Protein AF-A0A812QVH5-F1 (afdb_monomer_lite)

Foldseek 3Di:
DDPQLADAPGPQQADEWEFDDQDPNKTKTKDKDWDDFDQDVDPPGGDTDIQMKMWIQDVVLCWIFIDSDPVSPDTDKIWNFDADDVPDCRDPQTWIDNPPDTDTHPSRHYHYDDD

Organism: NCBI:txid1628268

Sequence (115 aa):
MLTGREGHNAAAVNGLWYYWRVKGGRLAFQRQIVLPSAEEDGDDGPSPQLLRLFLYYVPPTDAFVISDSCDATVGSIMADCGPIGEGMDLEQNWRVWDGGGWKEDRNVEAEIRVP

Radius of gyration: 15.01 Å; chains: 1; bounding box: 32×33×48 Å

pLDDT: mean 72.26, std 11.28, range [41.31, 90.44]

Secondary structure (DSSP, 8-state):
--TTSSSTT-TTTSEEEEEEEEETTEEEEEEEEEEPPP---SSSPPPPEEEEEEEEEEGGGTEEEEESSTTSTTEEEEESSPPBBTTB---S--EEE-SS-EEE-TT--EEEE--

Structure (mmCIF, N/CA/C/O backbone):
data_AF-A0A812QVH5-F1
#
_entry.id   AF-A0A812QVH5-F1
#
loop_
_atom_site.group_PDB
_atom_site.id
_atom_site.type_symbol
_atom_site.label_atom_id
_atom_site.label_alt_id
_atom_site.label_comp_id
_atom_site.label_asym_id
_atom_site.label_entity_id
_atom_site.label_seq_id
_atom_site.pdbx_PDB_ins_code
_atom_site.Cartn_x
_atom_site.Cartn_y
_atom_site.Cartn_z
_atom_site.occupancy
_atom_site.B_iso_or_equiv
_atom_site.auth_seq_id
_atom_site.auth_comp_id
_atom_site.auth_asym_id
_atom_site.auth_atom_id
_atom_site.pdbx_PDB_model_num
ATOM 1 N N . MET A 1 1 ? -1.716 -3.497 -19.325 1.00 41.31 1 MET A N 1
ATOM 2 C CA . MET A 1 1 ? -1.603 -4.162 -18.011 1.00 41.31 1 MET A CA 1
ATOM 3 C C . MET A 1 1 ? -0.278 -3.705 -17.427 1.00 41.31 1 MET A C 1
ATOM 5 O O . MET A 1 1 ? 0.730 -3.882 -18.096 1.00 41.31 1 MET A O 1
ATOM 9 N N . LEU A 1 2 ? -0.276 -2.982 -16.305 1.00 45.53 2 LEU A N 1
ATOM 10 C CA . LEU A 1 2 ? 0.968 -2.490 -15.703 1.00 45.53 2 LEU A CA 1
ATOM 11 C C . LEU A 1 2 ? 1.678 -3.670 -15.038 1.00 45.53 2 LEU A C 1
ATOM 13 O O . LEU A 1 2 ? 1.233 -4.170 -14.008 1.00 45.53 2 LEU A O 1
ATOM 17 N N . THR A 1 3 ? 2.739 -4.148 -15.677 1.00 47.41 3 THR A N 1
ATOM 18 C CA . THR A 1 3 ? 3.625 -5.192 -15.157 1.00 47.41 3 THR A CA 1
ATOM 19 C C . THR A 1 3 ? 4.204 -4.778 -13.799 1.00 47.41 3 THR A C 1
ATOM 21 O O . THR A 1 3 ? 4.529 -3.610 -13.598 1.00 47.41 3 THR A O 1
ATOM 24 N N . GLY A 1 4 ? 4.321 -5.720 -12.855 1.00 52.12 4 GLY A N 1
ATOM 25 C CA . GLY A 1 4 ? 4.920 -5.474 -11.529 1.00 52.12 4 GLY A CA 1
ATOM 26 C C . GLY A 1 4 ? 3.961 -4.987 -10.432 1.00 52.12 4 GLY A C 1
ATOM 27 O O . GLY A 1 4 ? 4.413 -4.589 -9.360 1.00 52.12 4 GLY A O 1
ATOM 28 N N . ARG A 1 5 ? 2.644 -5.010 -10.683 1.00 53.69 5 ARG A N 1
ATOM 29 C CA . ARG A 1 5 ? 1.601 -4.763 -9.667 1.00 53.69 5 ARG A CA 1
ATOM 30 C C . ARG A 1 5 ? 1.057 -6.033 -9.019 1.00 53.69 5 ARG A C 1
ATOM 32 O O . ARG A 1 5 ? 0.399 -5.950 -7.993 1.00 53.69 5 ARG A O 1
ATOM 39 N N . GLU A 1 6 ? 1.285 -7.180 -9.637 1.00 49.88 6 GLU A N 1
ATOM 40 C CA . GLU A 1 6 ? 0.782 -8.467 -9.168 1.00 49.88 6 GLU A CA 1
ATOM 41 C C . GLU A 1 6 ? 1.903 -9.197 -8.428 1.00 49.88 6 GLU A C 1
ATOM 43 O O . GLU A 1 6 ? 3.034 -9.252 -8.913 1.00 49.88 6 GLU A O 1
ATOM 48 N N . GLY A 1 7 ? 1.582 -9.753 -7.259 1.00 50.06 7 GLY A N 1
ATOM 49 C CA . GLY A 1 7 ? 2.487 -10.609 -6.501 1.00 50.06 7 GLY A CA 1
ATOM 50 C C . GLY A 1 7 ? 3.160 -9.965 -5.287 1.00 50.06 7 GLY A C 1
ATOM 51 O O . GLY A 1 7 ? 3.013 -8.783 -4.976 1.00 50.06 7 GLY A O 1
ATOM 52 N N . HIS A 1 8 ? 3.875 -10.827 -4.572 1.00 52.62 8 HIS A N 1
ATOM 53 C CA . HIS A 1 8 ? 4.619 -10.534 -3.351 1.00 52.62 8 HIS A CA 1
ATOM 54 C C . HIS A 1 8 ? 5.772 -9.565 -3.634 1.00 52.62 8 HIS A C 1
ATOM 56 O O . HIS A 1 8 ? 6.332 -9.570 -4.731 1.00 52.62 8 HIS A O 1
ATOM 62 N N . ASN A 1 9 ? 6.134 -8.743 -2.649 1.00 56.00 9 ASN A N 1
ATOM 63 C CA . ASN A 1 9 ? 7.276 -7.831 -2.688 1.00 56.00 9 ASN A CA 1
ATOM 64 C C . ASN A 1 9 ? 7.180 -6.821 -3.845 1.00 56.00 9 ASN A C 1
ATOM 66 O O . ASN A 1 9 ? 8.174 -6.295 -4.347 1.00 56.00 9 ASN A O 1
ATOM 70 N N . ALA A 1 10 ? 5.954 -6.569 -4.314 1.00 67.50 10 ALA A N 1
ATOM 71 C CA . ALA A 1 10 ? 5.726 -5.666 -5.417 1.00 67.50 10 ALA A CA 1
ATOM 72 C C . ALA A 1 10 ? 6.103 -4.242 -5.003 1.00 67.50 10 ALA A C 1
ATOM 74 O O . ALA A 1 10 ? 5.741 -3.753 -3.926 1.00 67.50 10 ALA A O 1
ATOM 75 N N . ALA A 1 11 ? 6.709 -3.517 -5.941 1.00 69.94 11 ALA A N 1
ATOM 76 C CA . ALA A 1 11 ? 6.964 -2.083 -5.840 1.00 69.94 11 ALA A CA 1
ATOM 77 C C . ALA A 1 11 ? 5.678 -1.243 -5.715 1.00 69.94 11 ALA A C 1
ATOM 79 O O . ALA A 1 11 ? 5.748 -0.019 -5.706 1.00 69.94 11 ALA A O 1
ATOM 80 N N . ALA A 1 12 ? 4.501 -1.871 -5.644 1.00 71.88 12 ALA A N 1
ATOM 81 C CA . ALA A 1 12 ? 3.226 -1.257 -5.305 1.00 71.88 12 ALA A CA 1
ATOM 82 C C . ALA A 1 12 ? 2.917 -1.272 -3.792 1.00 71.88 12 ALA A C 1
ATOM 84 O O . ALA A 1 12 ? 2.169 -0.411 -3.330 1.00 71.88 12 ALA A O 1
ATOM 85 N N . VAL A 1 13 ? 3.490 -2.211 -3.027 1.00 75.75 13 VAL A N 1
ATOM 86 C CA . VAL A 1 13 ? 3.224 -2.406 -1.588 1.00 75.75 13 VAL A CA 1
ATOM 87 C C . VAL A 1 13 ? 4.323 -1.781 -0.724 1.00 75.75 13 VAL A C 1
ATOM 89 O O . VAL A 1 13 ? 4.019 -1.040 0.211 1.00 75.75 13 VAL A O 1
ATOM 92 N N . ASN A 1 14 ? 5.594 -1.959 -1.101 1.00 81.38 14 ASN A N 1
ATOM 93 C CA . ASN A 1 14 ? 6.757 -1.554 -0.293 1.00 81.38 14 ASN A CA 1
ATOM 94 C C . ASN A 1 14 ? 7.079 -0.070 -0.325 1.00 81.38 14 ASN A C 1
ATOM 96 O O . ASN A 1 14 ? 7.009 0.540 -1.389 1.00 81.38 14 ASN A O 1
ATOM 100 N N . GLY A 1 15 ? 7.480 0.498 0.807 1.00 83.25 15 GLY A N 1
ATOM 101 C CA . GLY A 1 15 ? 7.873 1.896 0.932 1.00 83.25 15 GLY A CA 1
ATOM 102 C C . GLY A 1 15 ? 6.891 2.736 1.744 1.00 83.25 15 GLY A C 1
ATOM 103 O O . GLY A 1 15 ? 6.049 2.228 2.485 1.00 83.25 15 GLY A O 1
ATOM 104 N N . LEU A 1 16 ? 7.030 4.054 1.606 1.00 84.69 16 LEU A N 1
ATOM 105 C CA . LEU A 1 16 ? 6.387 5.016 2.489 1.00 84.69 16 LEU A CA 1
ATOM 106 C C . LEU A 1 16 ? 4.983 5.398 2.011 1.00 84.69 16 LEU A C 1
ATOM 108 O O . LEU A 1 16 ? 4.790 5.878 0.889 1.00 84.69 16 LEU A O 1
ATOM 112 N N . TRP A 1 17 ? 4.012 5.226 2.899 1.00 87.88 17 TRP A N 1
ATOM 113 C CA . TRP A 1 17 ? 2.628 5.627 2.716 1.00 87.88 17 TRP A CA 1
ATOM 114 C C . TRP A 1 17 ? 2.320 6.851 3.570 1.00 87.88 17 TRP A C 1
ATOM 116 O O . TRP A 1 17 ? 2.655 6.919 4.750 1.00 87.88 17 TRP A O 1
ATOM 126 N N . TYR A 1 18 ? 1.633 7.818 2.978 1.00 86.19 18 TYR A N 1
ATOM 127 C CA . TYR A 1 18 ? 1.248 9.050 3.649 1.00 86.19 18 TYR A CA 1
ATOM 128 C C . TYR A 1 18 ? -0.245 9.052 3.907 1.00 86.19 18 TYR A C 1
ATOM 130 O O . TYR A 1 18 ? -1.031 8.714 3.014 1.00 86.19 18 TYR A O 1
ATOM 138 N N . TYR A 1 19 ? -0.650 9.483 5.099 1.00 85.12 19 TYR A N 1
ATOM 139 C CA . TYR A 1 19 ? -2.056 9.764 5.358 1.00 85.12 19 TYR A CA 1
ATOM 140 C C . TYR A 1 19 ? -2.609 10.723 4.296 1.00 85.12 19 TYR A C 1
ATOM 142 O O . TYR A 1 19 ? -2.003 11.751 3.984 1.00 85.12 19 TYR A O 1
ATOM 150 N N . TRP A 1 20 ? -3.762 10.373 3.726 1.00 83.94 20 TRP A N 1
ATOM 151 C CA . TRP A 1 20 ? -4.417 11.202 2.724 1.00 83.94 20 TRP A CA 1
ATOM 152 C C . TRP A 1 20 ? -5.709 11.816 3.252 1.00 83.94 20 TRP A C 1
ATOM 154 O O . TRP A 1 20 ? -5.808 13.036 3.370 1.00 83.94 20 TRP A O 1
ATOM 164 N N . ARG A 1 21 ? -6.720 10.987 3.531 1.00 81.94 21 ARG A N 1
ATOM 165 C CA . ARG A 1 21 ? -8.023 11.425 4.055 1.00 81.94 21 ARG A CA 1
ATOM 166 C C . ARG A 1 21 ? -8.842 10.249 4.573 1.00 81.94 21 ARG A C 1
ATOM 168 O O . ARG A 1 21 ? -8.605 9.106 4.195 1.00 81.94 21 ARG A O 1
ATOM 175 N N . VAL A 1 22 ? -9.901 10.5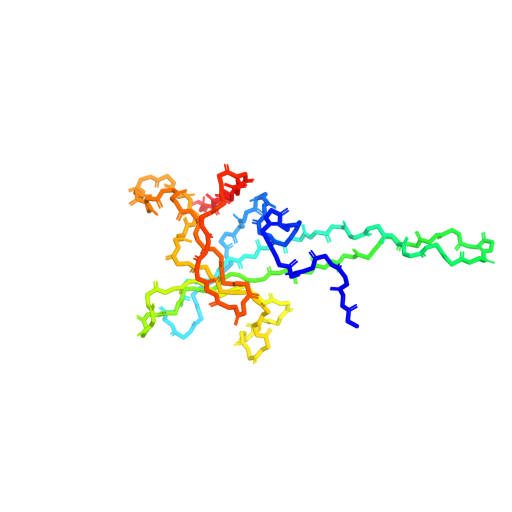53 5.318 1.00 79.19 22 VAL A N 1
ATOM 176 C CA . VAL A 1 22 ? -11.010 9.617 5.541 1.00 79.19 22 VAL A CA 1
ATOM 177 C C . VAL A 1 22 ? -12.001 9.736 4.379 1.00 79.19 22 VAL A C 1
ATOM 179 O O . VAL A 1 22 ? -12.510 10.823 4.106 1.00 79.19 22 VAL A O 1
ATOM 182 N N . LYS A 1 23 ? -12.295 8.634 3.679 1.00 71.88 23 LYS A N 1
ATOM 183 C CA . LYS A 1 23 ? -13.295 8.588 2.595 1.00 71.88 23 LYS A CA 1
ATOM 184 C C . LYS A 1 23 ? -14.323 7.502 2.894 1.00 71.88 23 LYS A C 1
ATOM 186 O O . LYS A 1 23 ? -13.973 6.333 2.987 1.00 71.88 23 LYS A O 1
ATOM 191 N N . GLY A 1 24 ? -15.592 7.882 3.059 1.00 70.81 24 GLY A N 1
ATOM 192 C CA . GLY A 1 24 ? -16.665 6.927 3.374 1.00 70.81 24 GLY A CA 1
ATOM 193 C C . GLY A 1 24 ? -16.438 6.165 4.686 1.00 70.81 24 GLY A C 1
ATOM 194 O O . GLY A 1 24 ? -16.709 4.972 4.749 1.00 70.81 24 GLY A O 1
ATOM 195 N N . GLY A 1 25 ? -15.862 6.829 5.697 1.00 75.25 25 GLY A N 1
ATOM 196 C CA . GLY A 1 25 ? -15.508 6.211 6.982 1.00 75.25 25 GLY A CA 1
ATOM 197 C C . GLY A 1 25 ? -14.264 5.317 6.947 1.00 75.25 25 GLY A C 1
ATOM 198 O O . GLY A 1 25 ? -13.938 4.703 7.955 1.00 75.25 25 GLY A O 1
ATOM 199 N N . ARG A 1 26 ? -13.561 5.237 5.812 1.00 73.25 26 ARG A N 1
ATOM 200 C CA . ARG A 1 26 ? -12.354 4.419 5.647 1.00 73.25 26 ARG A CA 1
ATOM 201 C C . ARG A 1 26 ? -11.114 5.298 5.643 1.00 73.25 26 ARG A C 1
ATOM 203 O O . ARG A 1 26 ? -11.104 6.335 4.973 1.00 73.25 26 ARG A O 1
ATOM 210 N N . LEU A 1 27 ? -10.078 4.872 6.361 1.00 73.25 27 LEU A N 1
ATOM 211 C CA . LEU A 1 27 ? -8.750 5.470 6.256 1.00 73.25 27 LEU A CA 1
ATOM 212 C C . LEU A 1 27 ? -8.196 5.200 4.859 1.00 73.25 27 LEU A C 1
ATOM 214 O O . LEU A 1 27 ? -8.233 4.063 4.380 1.00 73.25 27 LEU A O 1
ATOM 218 N N . ALA A 1 28 ? -7.713 6.259 4.217 1.00 82.38 28 ALA A N 1
ATOM 219 C CA . ALA A 1 28 ? -7.025 6.179 2.945 1.00 82.38 28 ALA A CA 1
ATOM 220 C C . ALA A 1 28 ? -5.623 6.771 3.080 1.00 82.38 28 ALA A C 1
ATOM 222 O O . ALA A 1 28 ? -5.454 7.908 3.538 1.00 82.38 28 ALA A O 1
ATOM 223 N N . PHE A 1 29 ? -4.638 6.009 2.622 1.00 86.69 29 PHE A N 1
ATOM 224 C CA . PHE A 1 29 ? -3.255 6.447 2.483 1.00 86.69 29 PHE A CA 1
ATOM 225 C C . PHE A 1 29 ? -2.913 6.568 1.006 1.00 86.69 29 PHE A C 1
ATOM 227 O O . PHE A 1 29 ? -3.552 5.940 0.160 1.00 86.69 29 PHE A O 1
ATOM 234 N N . GLN A 1 30 ? -1.911 7.377 0.689 1.00 90.44 30 GLN A N 1
ATOM 235 C CA . GLN A 1 30 ? -1.408 7.530 -0.667 1.00 90.44 30 GLN A CA 1
ATOM 236 C C . GLN A 1 30 ? 0.110 7.400 -0.712 1.00 90.44 30 GLN A C 1
ATOM 238 O O . GLN A 1 30 ? 0.812 7.763 0.231 1.00 90.44 30 GLN A O 1
ATOM 243 N N . ARG A 1 31 ? 0.611 6.950 -1.855 1.00 89.31 31 ARG A N 1
ATOM 244 C CA . ARG A 1 31 ? 2.033 6.968 -2.209 1.00 89.31 31 ARG A CA 1
ATOM 245 C C . ARG A 1 31 ? 2.184 7.328 -3.678 1.00 89.31 31 ARG A C 1
ATOM 247 O O . ARG A 1 31 ? 1.276 7.102 -4.483 1.00 89.31 31 ARG A O 1
ATOM 254 N N . GLN A 1 32 ? 3.345 7.855 -4.030 1.00 89.56 32 GLN A N 1
ATOM 255 C CA . GLN A 1 32 ? 3.749 8.033 -5.418 1.00 89.56 32 GLN A CA 1
ATOM 256 C C . GLN A 1 32 ? 4.955 7.144 -5.681 1.00 89.56 32 GLN A C 1
ATOM 258 O O . GLN A 1 32 ? 5.894 7.137 -4.890 1.00 89.56 32 GLN A O 1
ATOM 263 N N . ILE A 1 33 ? 4.915 6.395 -6.777 1.00 86.69 33 ILE A N 1
ATOM 264 C CA . ILE A 1 33 ? 6.045 5.603 -7.251 1.00 86.69 33 ILE A CA 1
ATOM 265 C C . ILE A 1 33 ? 6.445 6.082 -8.639 1.00 86.69 33 ILE A C 1
ATOM 267 O O . ILE A 1 33 ? 5.593 6.448 -9.451 1.00 86.69 33 ILE A O 1
ATOM 271 N N . VAL A 1 34 ? 7.748 6.092 -8.893 1.00 85.12 34 VAL A N 1
ATOM 272 C CA . VAL A 1 34 ? 8.303 6.356 -10.218 1.00 85.12 34 VAL A CA 1
ATOM 273 C C . VAL A 1 34 ? 8.510 5.010 -10.890 1.00 85.12 34 VAL A C 1
ATOM 275 O O . VAL A 1 34 ? 9.262 4.179 -10.384 1.00 85.12 34 VAL A O 1
ATOM 278 N N . LEU A 1 35 ? 7.819 4.780 -12.000 1.00 81.31 35 LEU A N 1
ATOM 279 C CA . LEU A 1 35 ? 8.020 3.585 -12.803 1.00 81.31 35 LEU A CA 1
ATOM 280 C C . LEU A 1 35 ? 9.176 3.821 -13.781 1.00 81.31 35 LEU A C 1
ATOM 282 O O . LEU A 1 35 ? 9.252 4.908 -14.368 1.00 81.31 35 LEU A O 1
ATOM 286 N N . PRO A 1 36 ? 10.061 2.824 -13.973 1.00 72.62 36 PRO A N 1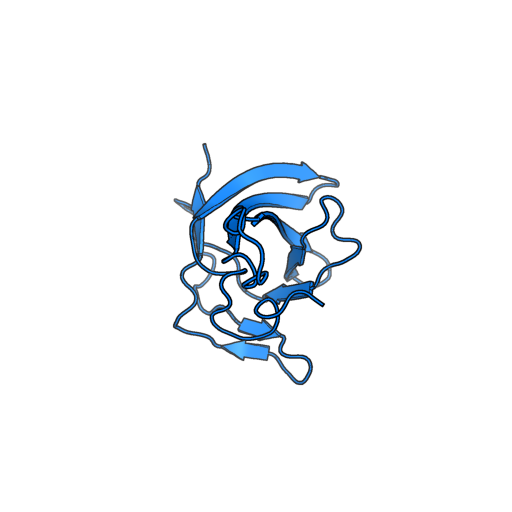
ATOM 287 C CA . PRO A 1 36 ? 11.024 2.875 -15.058 1.00 72.62 36 PRO A CA 1
ATOM 288 C C . PRO A 1 36 ? 10.239 2.987 -16.360 1.00 72.62 36 PRO A C 1
ATOM 290 O O . PRO A 1 36 ? 9.258 2.272 -16.580 1.00 72.62 36 PRO A O 1
ATOM 293 N N . SER A 1 37 ? 10.627 3.952 -17.179 1.00 73.88 37 SER A N 1
ATOM 294 C CA . SER A 1 37 ? 9.962 4.162 -18.448 1.00 73.88 37 SER A CA 1
ATOM 295 C C . SER A 1 37 ? 10.285 2.976 -19.358 1.00 73.88 37 SER A C 1
ATOM 297 O O . SER A 1 37 ? 11.423 2.504 -19.364 1.00 73.88 37 SER A O 1
ATOM 299 N N . ALA A 1 38 ? 9.277 2.430 -20.042 1.00 67.31 38 ALA A N 1
ATOM 300 C CA . ALA A 1 38 ? 9.529 1.381 -21.023 1.00 67.31 38 ALA A CA 1
ATOM 301 C C . ALA A 1 38 ? 10.457 1.978 -22.083 1.00 67.31 38 ALA A C 1
ATOM 303 O O . ALA A 1 38 ? 10.211 3.098 -22.522 1.00 67.31 38 ALA A O 1
ATOM 304 N N . GLU A 1 39 ? 11.545 1.287 -22.420 1.00 68.50 39 GLU A N 1
ATOM 305 C CA . GLU A 1 39 ? 12.497 1.763 -23.422 1.00 68.50 39 GLU A CA 1
ATOM 306 C C . GLU A 1 39 ? 11.749 1.977 -24.746 1.00 68.50 39 GLU A C 1
ATOM 308 O O . GLU A 1 39 ? 11.395 1.024 -25.437 1.00 68.50 39 GLU A O 1
ATOM 313 N N . GLU A 1 40 ? 11.430 3.232 -25.057 1.00 61.88 40 GLU A N 1
ATOM 314 C CA . GLU A 1 40 ? 10.929 3.633 -26.364 1.00 61.88 40 GLU A CA 1
ATOM 315 C C . GLU A 1 40 ? 12.142 4.032 -27.204 1.00 61.88 40 GLU A C 1
ATOM 317 O O . GLU A 1 40 ? 12.962 4.841 -26.778 1.00 61.88 40 GLU A O 1
ATOM 322 N N . ASP A 1 41 ? 12.266 3.425 -28.385 1.00 64.25 41 ASP A N 1
ATOM 323 C CA . ASP A 1 41 ? 13.400 3.523 -29.322 1.00 64.25 41 ASP A CA 1
ATOM 324 C C . ASP A 1 41 ? 13.447 4.895 -30.052 1.00 64.25 41 ASP A C 1
ATOM 326 O O . ASP A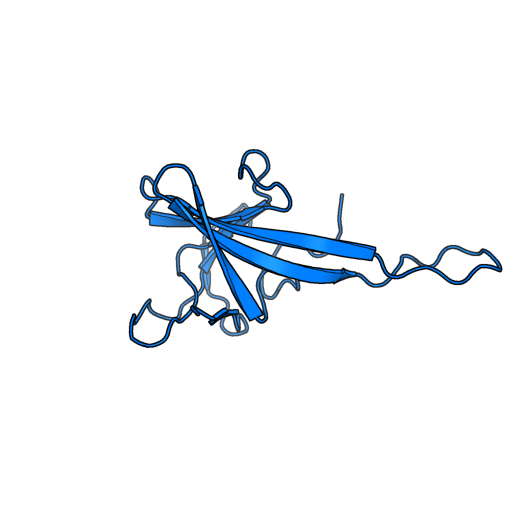 1 41 ? 13.649 4.989 -31.264 1.00 64.25 41 ASP A O 1
ATOM 330 N N . GLY A 1 42 ? 13.165 5.979 -29.321 1.00 73.31 42 GLY A N 1
ATOM 331 C CA . GLY A 1 42 ? 13.108 7.360 -29.799 1.00 73.31 42 GLY A CA 1
ATOM 332 C C . GLY A 1 42 ? 14.189 8.241 -29.166 1.00 73.31 42 GLY A C 1
ATOM 333 O O . GLY A 1 42 ? 14.557 8.066 -28.011 1.00 73.31 42 GLY A O 1
ATOM 334 N N . ASP A 1 43 ? 14.680 9.215 -29.934 1.00 72.44 43 ASP A N 1
ATOM 335 C CA . ASP A 1 43 ? 15.764 10.150 -29.563 1.00 72.44 43 ASP A CA 1
ATOM 336 C C . ASP A 1 43 ? 15.403 11.080 -28.376 1.00 72.44 43 ASP A C 1
ATOM 338 O O . ASP A 1 43 ? 16.270 11.696 -27.758 1.00 72.44 43 ASP A O 1
ATOM 342 N N . ASP A 1 44 ? 14.121 11.132 -27.999 1.00 73.81 44 ASP A N 1
ATOM 343 C CA . ASP A 1 44 ? 13.627 11.753 -26.770 1.00 73.81 44 ASP A CA 1
ATOM 344 C C . ASP A 1 44 ? 13.556 10.691 -25.661 1.00 73.81 44 ASP A C 1
ATOM 346 O O . ASP A 1 44 ? 12.558 9.984 -25.517 1.00 73.81 44 ASP A O 1
ATOM 350 N N . GLY A 1 45 ? 14.639 10.553 -24.888 1.00 66.31 45 GLY A N 1
ATOM 351 C CA . GLY A 1 45 ? 14.759 9.553 -23.822 1.00 66.31 45 GLY A CA 1
ATOM 352 C C . GLY A 1 45 ? 13.532 9.480 -22.893 1.00 66.31 45 GLY A C 1
ATOM 353 O O . GLY A 1 45 ? 12.849 10.481 -22.649 1.00 66.31 45 GLY A O 1
ATOM 354 N N . PRO A 1 46 ? 13.224 8.298 -22.342 1.00 68.56 46 PRO A N 1
ATOM 355 C CA . PRO A 1 46 ? 11.871 8.012 -21.914 1.00 68.56 46 PRO A CA 1
ATOM 356 C C . PRO A 1 46 ? 11.580 8.693 -20.567 1.00 68.56 46 PRO A C 1
ATOM 358 O O . PRO A 1 46 ? 12.303 8.546 -19.576 1.00 68.56 46 PRO A O 1
ATOM 361 N N . SER A 1 47 ? 10.517 9.501 -20.530 1.00 75.50 47 SER A N 1
ATOM 362 C CA . SER A 1 47 ? 10.168 10.274 -19.333 1.00 75.50 47 SER A CA 1
ATOM 363 C C . SER A 1 47 ? 9.659 9.354 -18.209 1.00 75.50 47 SER A C 1
ATOM 365 O O . SER A 1 47 ? 8.891 8.423 -18.477 1.00 75.50 47 SER A O 1
ATOM 367 N N . PRO A 1 48 ? 10.080 9.561 -16.946 1.00 79.06 48 PRO A N 1
ATOM 368 C CA . PRO A 1 48 ? 9.642 8.729 -15.829 1.00 79.06 48 PRO A CA 1
ATOM 369 C C . PRO A 1 48 ? 8.130 8.856 -15.610 1.00 79.06 48 PRO A C 1
ATOM 371 O O . PRO A 1 48 ? 7.604 9.960 -15.461 1.00 79.06 48 PRO A O 1
ATOM 374 N N . GLN A 1 49 ? 7.426 7.724 -15.536 1.00 80.62 49 GLN A N 1
ATOM 375 C CA . GLN A 1 49 ? 5.991 7.720 -15.255 1.00 80.62 49 GLN A CA 1
ATOM 376 C C . GLN A 1 49 ? 5.748 7.766 -13.744 1.00 80.62 49 GLN A C 1
ATOM 378 O O . GLN A 1 49 ? 6.179 6.885 -13.001 1.00 80.62 49 GLN A O 1
ATOM 383 N N . LEU A 1 50 ? 5.023 8.786 -13.283 1.00 84.88 50 LEU A N 1
ATOM 384 C CA . LEU A 1 50 ? 4.574 8.883 -11.895 1.00 84.88 50 LEU A CA 1
ATOM 385 C C . LEU A 1 50 ? 3.246 8.149 -11.724 1.00 84.88 50 LEU A C 1
ATOM 387 O O . LEU A 1 50 ? 2.210 8.596 -12.217 1.00 84.88 50 LEU A O 1
ATOM 391 N N . LEU A 1 51 ? 3.261 7.062 -10.959 1.00 84.81 51 LEU A N 1
ATOM 392 C CA . LEU A 1 51 ? 2.060 6.336 -10.576 1.00 84.81 51 LEU A CA 1
ATOM 393 C C . LEU A 1 51 ? 1.670 6.683 -9.139 1.00 84.81 51 LEU A C 1
ATOM 395 O O . LEU A 1 51 ? 2.467 6.561 -8.209 1.00 84.81 51 LEU A O 1
ATOM 399 N N . ARG A 1 52 ? 0.416 7.094 -8.944 1.00 87.88 52 ARG A N 1
ATOM 400 C CA . ARG A 1 52 ? -0.166 7.277 -7.613 1.00 87.88 52 ARG A CA 1
ATOM 401 C C . ARG A 1 52 ? -0.923 6.019 -7.213 1.00 87.88 52 ARG A C 1
ATOM 403 O O . ARG A 1 52 ? -1.739 5.526 -7.983 1.00 87.88 52 ARG A O 1
ATOM 410 N N . LEU A 1 53 ? -0.657 5.536 -6.007 1.00 87.75 53 LEU A N 1
ATOM 411 C CA . LEU A 1 53 ? -1.368 4.414 -5.411 1.00 87.75 53 LEU A CA 1
ATOM 412 C C . LEU A 1 53 ? -2.055 4.863 -4.130 1.00 87.75 53 LEU A C 1
ATOM 414 O O . LEU A 1 53 ? -1.592 5.773 -3.436 1.00 87.75 53 LEU A O 1
ATOM 418 N N . PHE A 1 54 ? -3.150 4.188 -3.826 1.00 86.19 54 PHE A N 1
ATOM 419 C CA . PHE A 1 54 ? -4.003 4.425 -2.682 1.00 86.19 54 PHE A CA 1
ATOM 420 C C . PHE A 1 54 ? -4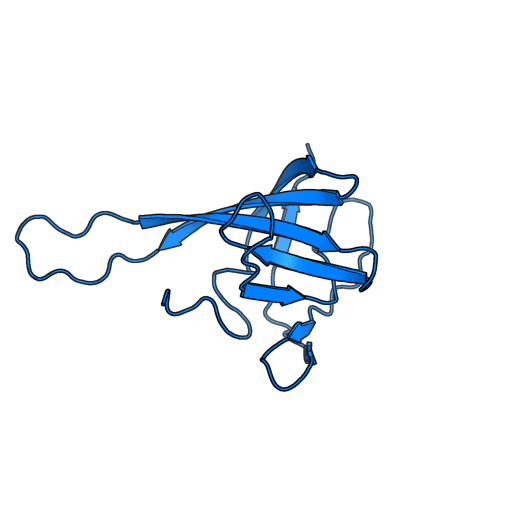.204 3.119 -1.923 1.00 86.19 54 PHE A C 1
ATOM 422 O O . PHE A 1 54 ? -4.439 2.086 -2.544 1.00 86.19 54 PHE A O 1
ATOM 429 N N . LEU A 1 55 ? -4.133 3.180 -0.597 1.00 85.38 55 LEU A N 1
ATOM 430 C CA . LEU A 1 55 ? -4.355 2.056 0.310 1.00 85.38 55 LEU A CA 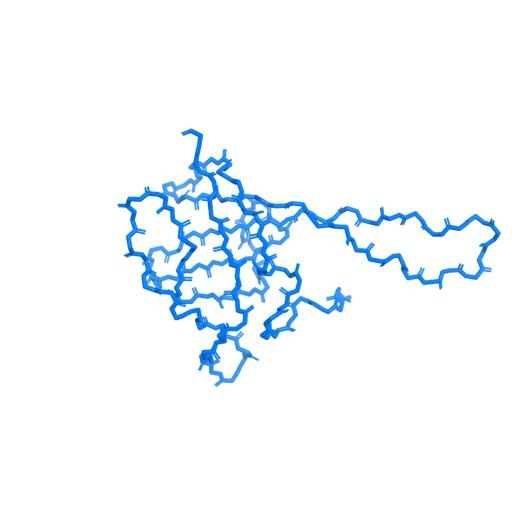1
ATOM 431 C C . LEU A 1 55 ? -5.606 2.343 1.139 1.00 85.38 55 LEU A C 1
ATOM 433 O O . LEU A 1 55 ? -5.658 3.365 1.824 1.00 85.38 55 LEU A O 1
ATOM 437 N N . TYR A 1 56 ? -6.597 1.456 1.081 1.00 84.31 56 TYR A N 1
ATOM 438 C CA . TYR A 1 56 ? -7.883 1.597 1.768 1.00 84.31 56 TYR A CA 1
ATOM 439 C C . TYR A 1 56 ? -8.125 0.442 2.721 1.00 84.31 56 TYR A C 1
ATOM 441 O O . TYR A 1 56 ? -8.088 -0.704 2.289 1.00 84.31 56 TYR A O 1
ATOM 449 N N . TYR A 1 57 ? -8.487 0.732 3.967 1.00 81.00 57 TYR A N 1
ATOM 450 C CA . TYR A 1 57 ? -9.041 -0.293 4.852 1.00 81.00 57 TYR A CA 1
ATOM 451 C C . TYR A 1 57 ? -10.501 -0.600 4.479 1.00 81.00 57 TYR A C 1
ATOM 453 O O . TYR A 1 57 ? -11.306 0.315 4.267 1.00 81.00 57 TYR A O 1
ATOM 461 N N . VAL A 1 58 ? -10.850 -1.882 4.390 1.00 80.44 58 VAL A N 1
ATOM 462 C CA . VAL A 1 58 ? -12.167 -2.409 4.020 1.00 80.44 58 VAL A CA 1
ATOM 463 C C . VAL A 1 58 ? -12.728 -3.197 5.209 1.00 80.44 58 VAL A C 1
ATOM 465 O O . VAL A 1 58 ? -12.475 -4.394 5.328 1.00 80.44 58 VAL A O 1
ATOM 468 N N . PRO A 1 59 ? -13.536 -2.550 6.074 1.00 79.44 59 PRO A N 1
ATOM 469 C CA . PRO A 1 59 ? -14.019 -3.168 7.309 1.00 79.44 59 PRO A CA 1
ATOM 470 C C . PRO A 1 59 ? -14.780 -4.493 7.129 1.00 79.44 59 PRO A C 1
ATOM 472 O O . PRO A 1 59 ? -14.559 -5.395 7.927 1.00 79.44 59 PRO A O 1
ATOM 475 N N . PRO A 1 60 ? -15.647 -4.677 6.104 1.00 81.50 60 PRO A N 1
ATOM 476 C CA . PRO A 1 60 ? -16.394 -5.930 5.950 1.00 81.50 60 PRO A CA 1
ATOM 477 C C . PRO A 1 60 ? -15.534 -7.184 5.765 1.00 81.50 60 PRO A C 1
ATOM 479 O O . PRO A 1 60 ? -16.012 -8.282 6.028 1.00 81.50 60 PRO A O 1
ATOM 482 N N . THR A 1 61 ? -14.307 -7.026 5.271 1.00 77.38 61 THR A N 1
ATOM 483 C CA . THR A 1 61 ? -13.370 -8.128 5.014 1.00 77.38 61 THR A CA 1
ATOM 484 C C . THR A 1 61 ? -12.157 -8.082 5.932 1.00 77.38 61 THR A C 1
ATOM 486 O O . THR A 1 61 ? -11.273 -8.908 5.761 1.00 77.38 61 THR A O 1
ATOM 489 N N . ASP A 1 62 ? -12.103 -7.100 6.838 1.00 77.69 62 ASP A N 1
ATOM 490 C CA . ASP A 1 62 ? -10.950 -6.805 7.690 1.00 77.69 62 ASP A CA 1
ATOM 491 C C . ASP A 1 62 ? -9.618 -6.807 6.918 1.00 77.69 62 ASP A C 1
ATOM 493 O O . ASP A 1 62 ? -8.645 -7.437 7.303 1.00 77.69 62 ASP A O 1
ATOM 497 N N . ALA A 1 63 ? -9.6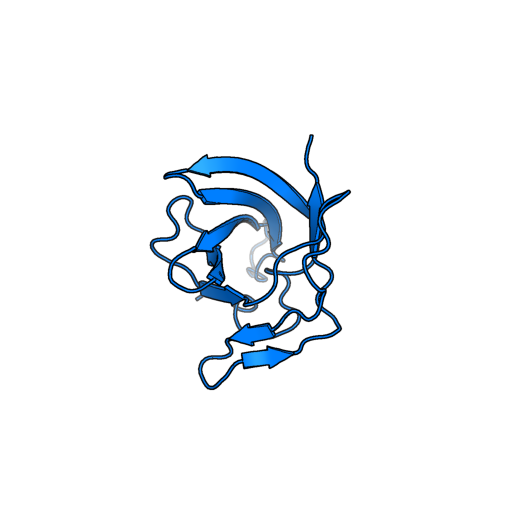07 -6.151 5.754 1.00 81.00 63 ALA A N 1
ATOM 498 C CA . ALA A 1 63 ? -8.471 -6.186 4.837 1.00 81.00 63 ALA A CA 1
ATOM 499 C C . ALA A 1 63 ? -8.173 -4.801 4.267 1.00 81.00 63 ALA A C 1
ATOM 501 O O . ALA A 1 63 ? -9.035 -3.922 4.215 1.00 81.00 63 ALA A O 1
ATOM 502 N N . PHE A 1 64 ? -6.960 -4.619 3.772 1.00 81.38 64 PHE A N 1
ATOM 503 C CA . PHE A 1 64 ? -6.536 -3.462 3.009 1.00 81.38 64 PHE A CA 1
ATOM 504 C C . PHE A 1 64 ? -6.578 -3.736 1.502 1.00 81.38 64 PHE A C 1
ATOM 506 O O . PHE A 1 64 ? -6.284 -4.833 1.032 1.00 81.38 64 PHE A O 1
ATOM 513 N N . VAL A 1 65 ? -6.916 -2.709 0.725 1.00 84.38 65 VAL A N 1
ATOM 514 C CA . VAL A 1 65 ? -6.933 -2.740 -0.741 1.00 84.38 65 VAL A CA 1
ATOM 515 C C . VAL A 1 65 ? -6.002 -1.671 -1.283 1.00 84.38 65 VAL A C 1
ATOM 517 O O . VAL A 1 65 ? -6.153 -0.496 -0.945 1.00 84.38 65 VAL A O 1
ATOM 520 N N . ILE A 1 66 ? -5.091 -2.070 -2.170 1.00 84.50 66 ILE A N 1
ATOM 521 C CA . ILE A 1 66 ? -4.262 -1.151 -2.949 1.00 84.50 66 ILE A CA 1
ATOM 522 C C . ILE A 1 66 ? -4.885 -0.959 -4.332 1.00 84.50 66 ILE A C 1
ATOM 524 O O . ILE A 1 66 ? -5.212 -1.918 -5.039 1.00 84.50 66 ILE A O 1
ATOM 528 N N . SER A 1 67 ? -5.040 0.300 -4.724 1.00 85.00 67 SER A N 1
ATOM 529 C CA . SER A 1 67 ? -5.616 0.708 -6.002 1.00 85.00 67 SER A CA 1
ATOM 530 C C . SER A 1 67 ? -4.842 1.885 -6.583 1.00 85.00 67 SER A C 1
ATOM 532 O O . SER A 1 67 ? -4.323 2.722 -5.849 1.00 85.00 67 SER A O 1
ATOM 534 N N . ASP A 1 68 ? -4.780 1.981 -7.904 1.00 84.06 68 ASP A N 1
ATOM 535 C CA . ASP A 1 68 ? -4.366 3.199 -8.605 1.00 84.06 68 ASP A CA 1
ATOM 536 C C . ASP A 1 68 ? -5.531 4.183 -8.814 1.00 84.06 68 ASP A C 1
ATOM 538 O O . ASP A 1 68 ? -5.318 5.320 -9.237 1.00 84.06 68 ASP A O 1
ATOM 542 N N . SER A 1 69 ? -6.754 3.783 -8.455 1.00 82.12 69 SER A N 1
ATOM 543 C CA . SER A 1 69 ? -7.923 4.649 -8.422 1.00 82.12 69 SER A CA 1
ATOM 544 C C . SER A 1 69 ? -8.223 5.153 -7.015 1.00 82.12 69 SER A C 1
ATOM 546 O O . SER A 1 69 ? -8.204 4.434 -6.016 1.00 82.12 69 SER A O 1
ATOM 548 N N . CYS A 1 70 ? -8.610 6.422 -6.950 1.00 80.25 70 CYS A N 1
ATOM 549 C CA . CYS A 1 70 ? -8.892 7.127 -5.708 1.00 80.25 70 CYS A CA 1
ATOM 550 C C . CYS A 1 70 ? -10.244 6.757 -5.050 1.00 80.25 70 CYS A C 1
ATOM 552 O O . CYS A 1 70 ? -10.647 7.339 -4.026 1.00 80.25 70 CYS A O 1
ATOM 554 N N . ASP A 1 71 ? -10.997 5.849 -5.661 1.00 76.00 71 ASP A N 1
ATOM 555 C CA . ASP A 1 71 ? -12.287 5.340 -5.200 1.00 76.00 71 ASP A CA 1
ATOM 556 C C . ASP A 1 71 ? -12.287 3.844 -4.878 1.00 76.00 71 ASP A C 1
ATOM 558 O O . ASP A 1 71 ? -13.323 3.341 -4.449 1.00 76.00 71 ASP A O 1
ATOM 562 N N . ALA A 1 72 ? -11.141 3.169 -5.025 1.00 65.50 72 ALA A N 1
ATOM 563 C CA . ALA A 1 72 ? -10.995 1.730 -4.823 1.00 65.50 72 ALA A CA 1
ATOM 564 C C . ALA A 1 72 ? -11.935 0.863 -5.687 1.00 65.50 72 ALA A C 1
ATOM 566 O O . ALA A 1 72 ? -12.129 -0.311 -5.378 1.00 65.50 72 ALA A O 1
ATOM 567 N N . THR A 1 73 ? -12.526 1.410 -6.758 1.00 67.38 73 THR A N 1
ATOM 568 C CA . THR A 1 73 ? -13.415 0.645 -7.656 1.00 67.38 73 THR A CA 1
ATOM 569 C C . THR A 1 73 ? -12.641 -0.356 -8.508 1.00 67.38 73 THR A C 1
ATOM 571 O O . THR A 1 73 ? -13.171 -1.405 -8.863 1.00 67.38 73 THR A O 1
ATOM 574 N N . VAL A 1 74 ? -11.369 -0.055 -8.775 1.00 65.00 74 VAL A N 1
ATOM 575 C CA . VAL A 1 74 ? -10.417 -0.902 -9.496 1.00 65.00 74 VAL A CA 1
ATOM 576 C C . VAL A 1 74 ? -9.248 -1.206 -8.552 1.00 65.00 74 VAL A C 1
ATOM 578 O O . VAL A 1 74 ? -8.156 -0.650 -8.656 1.00 65.00 74 VAL A O 1
ATOM 581 N N . GLY A 1 75 ? -9.505 -2.006 -7.517 1.00 58.66 75 GLY A N 1
ATOM 582 C CA . GLY A 1 75 ? -8.458 -2.530 -6.635 1.00 58.66 75 GLY A CA 1
ATOM 583 C C . GLY A 1 75 ? -7.677 -3.638 -7.337 1.00 58.66 75 GLY A C 1
ATOM 584 O O . GLY A 1 75 ? -8.284 -4.502 -7.962 1.00 58.66 75 GLY A O 1
ATOM 585 N N . SER A 1 76 ? -6.346 -3.606 -7.262 1.00 69.06 76 SER A N 1
ATOM 586 C CA . SER A 1 76 ? -5.488 -4.620 -7.903 1.00 69.06 76 SER A CA 1
ATOM 587 C C . SER A 1 76 ? -4.882 -5.604 -6.901 1.00 69.06 76 SER A C 1
ATOM 589 O O . SER A 1 76 ? -4.512 -6.704 -7.290 1.00 69.06 76 SER A O 1
ATOM 591 N N . ILE A 1 77 ? -4.773 -5.225 -5.621 1.00 74.75 77 ILE A N 1
ATOM 592 C CA . ILE A 1 77 ? -4.085 -6.026 -4.598 1.00 74.75 77 ILE A CA 1
ATOM 593 C C . ILE A 1 77 ? -4.873 -5.965 -3.287 1.00 74.75 77 ILE A C 1
ATOM 595 O O . ILE A 1 77 ? -5.246 -4.876 -2.845 1.00 74.75 77 ILE A O 1
ATOM 599 N N . MET A 1 78 ? -5.100 -7.124 -2.663 1.00 75.56 78 MET A N 1
ATOM 600 C CA . MET A 1 78 ? -5.637 -7.240 -1.304 1.00 75.56 78 MET A CA 1
ATOM 601 C C . MET A 1 78 ? -4.534 -7.673 -0.336 1.00 75.56 78 MET A C 1
ATOM 603 O O . MET A 1 78 ? -3.729 -8.548 -0.668 1.00 75.56 78 MET A O 1
ATOM 607 N N . ALA A 1 79 ? -4.526 -7.075 0.852 1.00 73.88 79 ALA A N 1
ATOM 608 C CA . ALA A 1 79 ? -3.617 -7.389 1.946 1.00 73.88 79 ALA A CA 1
ATOM 609 C C . ALA A 1 79 ? -4.399 -7.552 3.256 1.00 73.88 79 ALA A C 1
ATOM 611 O O . ALA A 1 79 ? -5.265 -6.740 3.552 1.00 73.88 79 ALA A O 1
ATOM 612 N N . ASP A 1 80 ? -4.116 -8.598 4.024 1.00 69.25 80 ASP A N 1
ATOM 613 C CA . ASP A 1 80 ? -4.838 -8.914 5.272 1.00 69.25 80 ASP A CA 1
ATOM 614 C C . ASP A 1 80 ? -4.293 -8.109 6.474 1.00 69.25 80 ASP A C 1
ATOM 616 O O . ASP A 1 80 ? -5.053 -7.694 7.338 1.00 69.25 80 ASP A O 1
ATOM 620 N N . CYS A 1 81 ? -3.003 -7.752 6.468 1.00 67.81 81 CYS A N 1
ATOM 621 C CA . CYS A 1 81 ? -2.382 -6.936 7.520 1.00 67.81 81 CYS A CA 1
ATOM 622 C C . CYS A 1 81 ? -2.057 -5.518 7.023 1.00 67.81 81 CYS A C 1
ATOM 624 O O . CYS A 1 81 ? -1.835 -5.301 5.830 1.00 67.81 81 CYS A O 1
ATOM 626 N N . GLY A 1 82 ? -2.088 -4.543 7.936 1.00 62.88 82 GLY A N 1
ATOM 627 C CA . GLY A 1 82 ? -1.912 -3.119 7.638 1.00 62.88 82 GLY A CA 1
ATOM 628 C C . GLY A 1 82 ? -0.500 -2.600 7.918 1.00 62.88 82 GLY A C 1
ATOM 629 O O . GLY A 1 82 ? 0.302 -3.287 8.546 1.00 62.88 82 GLY A O 1
ATOM 630 N N . PRO A 1 83 ? -0.166 -1.372 7.483 1.00 60.72 83 PRO A N 1
ATOM 631 C CA . PRO A 1 83 ? 1.151 -0.802 7.746 1.00 60.72 83 PRO A CA 1
ATOM 632 C C . PRO A 1 83 ? 1.290 -0.341 9.194 1.00 60.72 83 PRO A C 1
ATOM 634 O O . PRO A 1 83 ? 0.309 0.005 9.848 1.00 60.72 83 PRO A O 1
ATOM 637 N N . ILE A 1 84 ? 2.531 -0.272 9.668 1.00 60.72 84 ILE A N 1
ATOM 638 C CA . ILE A 1 84 ? 2.855 0.206 11.014 1.00 60.72 84 ILE A CA 1
ATOM 639 C C . ILE A 1 84 ? 2.581 1.710 11.081 1.00 60.72 84 ILE A C 1
ATOM 641 O O . ILE A 1 84 ? 3.094 2.468 10.255 1.00 60.72 84 ILE A O 1
ATOM 645 N N . GLY A 1 85 ? 1.815 2.142 12.079 1.00 55.59 85 GLY A N 1
ATOM 646 C CA . GLY A 1 85 ? 1.772 3.535 12.519 1.00 55.59 85 GLY A CA 1
ATOM 647 C C . GLY A 1 85 ? 2.384 3.657 13.913 1.00 55.59 85 GLY A C 1
ATOM 648 O O . GLY A 1 85 ? 2.310 2.713 14.701 1.00 55.59 85 GLY A O 1
ATOM 649 N N . GLU A 1 86 ? 2.970 4.810 14.247 1.00 53.28 86 GLU A N 1
ATOM 650 C CA . GLU A 1 86 ? 3.390 5.076 15.628 1.00 53.28 86 GLU A CA 1
ATOM 651 C C . GLU A 1 86 ? 2.197 4.884 16.585 1.00 53.28 86 GLU A C 1
ATOM 653 O O . GLU A 1 86 ? 1.188 5.583 16.495 1.00 53.28 86 GLU A O 1
ATOM 658 N N . GLY A 1 87 ? 2.299 3.904 17.489 1.00 53.41 87 GLY A N 1
ATOM 659 C CA . GLY A 1 87 ? 1.303 3.646 18.535 1.00 53.41 87 GLY A CA 1
ATOM 660 C C . GLY A 1 87 ? 0.161 2.681 18.185 1.00 53.41 87 GLY A C 1
ATOM 661 O O . GLY A 1 87 ? -0.696 2.466 19.040 1.00 53.41 87 GLY A O 1
ATOM 662 N N . MET A 1 88 ? 0.136 2.071 16.993 1.00 52.47 88 MET A N 1
ATOM 663 C CA . MET A 1 88 ? -0.811 0.994 16.660 1.00 52.47 88 MET A CA 1
ATOM 664 C C . MET A 1 88 ? -0.060 -0.243 16.166 1.00 52.47 88 MET A C 1
ATOM 666 O O . MET A 1 88 ? 0.526 -0.239 15.085 1.00 52.47 88 MET A O 1
ATOM 670 N N . ASP A 1 89 ? -0.076 -1.297 16.981 1.00 51.16 89 ASP A N 1
ATOM 671 C CA . ASP A 1 89 ? 0.526 -2.588 16.653 1.00 51.16 89 ASP A CA 1
ATOM 672 C C . ASP A 1 89 ? -0.436 -3.361 15.738 1.00 51.16 89 ASP A C 1
ATOM 674 O O . ASP A 1 89 ? -1.413 -3.951 16.194 1.00 51.16 89 ASP A O 1
ATOM 678 N N . LEU A 1 90 ? -0.224 -3.261 14.425 1.00 52.97 90 LEU A N 1
ATOM 679 C CA . LEU A 1 90 ? -1.066 -3.889 13.397 1.00 52.97 90 LEU A CA 1
ATOM 680 C C . LEU A 1 90 ? -0.482 -5.217 12.876 1.00 52.97 90 LEU A C 1
ATOM 682 O O . LEU A 1 90 ? -0.684 -5.526 11.709 1.00 52.97 90 LEU A O 1
ATOM 686 N N . GLU A 1 91 ? 0.237 -5.967 13.726 1.00 51.59 91 GLU A N 1
ATOM 687 C CA . GLU A 1 91 ? 0.839 -7.296 13.477 1.00 51.59 91 GLU A CA 1
ATOM 688 C C . GLU A 1 91 ? 1.434 -7.486 12.061 1.00 51.59 91 GLU A C 1
ATOM 690 O O . GLU A 1 91 ? 0.753 -7.765 11.080 1.00 51.59 91 GLU A O 1
ATOM 695 N N . GLN A 1 92 ? 2.762 -7.392 11.953 1.00 56.78 92 GLN A N 1
ATOM 696 C CA . GLN A 1 92 ? 3.507 -7.207 10.694 1.00 56.78 92 GLN A CA 1
ATOM 697 C C . GLN A 1 92 ? 3.554 -8.376 9.695 1.00 56.78 92 GLN A C 1
ATOM 699 O O . GLN A 1 92 ? 4.394 -8.392 8.794 1.00 56.78 92 GLN A O 1
ATOM 704 N N . ASN A 1 93 ? 2.675 -9.364 9.800 1.00 63.38 93 ASN A N 1
ATOM 705 C CA . ASN A 1 93 ? 2.683 -10.482 8.863 1.00 63.38 93 ASN A CA 1
ATOM 706 C C . ASN A 1 93 ? 1.845 -10.140 7.632 1.00 63.38 93 ASN A C 1
ATOM 708 O O . ASN A 1 93 ? 0.745 -10.659 7.459 1.00 63.38 93 ASN A O 1
ATOM 712 N N . TRP A 1 94 ? 2.367 -9.272 6.760 1.00 68.69 94 TRP A N 1
ATOM 713 C CA . TRP A 1 94 ? 1.722 -8.963 5.486 1.00 68.69 94 TRP A CA 1
ATOM 714 C C . TRP A 1 94 ? 1.438 -10.248 4.718 1.00 68.69 94 TRP A C 1
ATOM 716 O O . TRP A 1 94 ? 2.346 -10.960 4.284 1.00 68.69 94 TRP A O 1
ATOM 726 N N . ARG A 1 95 ? 0.148 -10.533 4.546 1.00 72.19 95 ARG A N 1
ATOM 727 C CA . ARG A 1 95 ? -0.325 -11.574 3.644 1.00 72.19 95 ARG A CA 1
ATOM 728 C C . ARG A 1 95 ? -0.954 -10.913 2.438 1.00 72.19 95 ARG A C 1
ATOM 730 O O . ARG A 1 95 ? -1.906 -10.151 2.590 1.00 72.19 95 ARG A O 1
ATOM 737 N N . VAL A 1 96 ? -0.423 -11.206 1.259 1.00 73.81 96 VAL A N 1
ATOM 738 C CA . VAL A 1 96 ? -0.933 -10.693 -0.016 1.00 73.81 96 VAL A CA 1
ATOM 739 C C . VAL A 1 96 ? -1.716 -11.804 -0.708 1.00 73.81 96 VAL A C 1
ATOM 741 O O . VAL A 1 96 ? -1.335 -12.975 -0.642 1.00 73.81 96 VAL A O 1
ATOM 744 N N . TRP A 1 97 ? -2.840 -11.451 -1.329 1.00 71.56 97 TRP A N 1
ATOM 745 C CA . TRP A 1 97 ? -3.618 -12.385 -2.138 1.00 71.56 97 TRP A CA 1
ATOM 746 C C . TRP A 1 97 ? -3.030 -12.489 -3.550 1.00 71.56 97 TRP A C 1
ATOM 748 O O . TRP A 1 97 ? -2.969 -11.489 -4.265 1.00 71.56 97 TRP A O 1
ATOM 758 N N . ASP A 1 98 ? -2.631 -13.692 -3.968 1.00 73.25 98 ASP A N 1
ATOM 759 C CA . ASP A 1 98 ? -2.014 -13.954 -5.283 1.00 73.25 98 ASP A CA 1
ATOM 760 C C . ASP A 1 98 ? -3.002 -14.465 -6.352 1.00 73.25 98 ASP A C 1
ATOM 762 O O . ASP A 1 98 ? -2.605 -14.812 -7.462 1.00 73.25 98 ASP A O 1
ATOM 766 N N . GLY A 1 99 ? -4.296 -14.534 -6.027 1.00 70.94 99 GLY A N 1
ATOM 767 C CA . GLY A 1 99 ? -5.328 -15.128 -6.883 1.00 70.94 99 GLY A CA 1
ATOM 768 C C . GLY A 1 99 ? -5.663 -16.584 -6.541 1.00 70.94 99 GLY A C 1
ATOM 769 O O . GLY A 1 99 ? -6.771 -17.024 -6.845 1.00 70.94 99 GLY A O 1
ATOM 770 N N . GLY A 1 100 ? -4.763 -17.314 -5.874 1.00 73.25 100 GLY A N 1
ATOM 771 C CA . GLY A 1 100 ? -4.966 -18.691 -5.411 1.00 73.25 100 GLY A CA 1
ATOM 772 C C . GLY A 1 100 ? -5.034 -18.839 -3.888 1.00 73.25 100 GLY A C 1
ATOM 773 O O . GLY A 1 100 ? -5.618 -19.806 -3.394 1.00 73.25 100 GLY A O 1
ATOM 774 N N . GLY A 1 101 ? -4.462 -17.899 -3.131 1.00 74.81 101 GLY A N 1
ATOM 775 C CA . GLY A 1 101 ? -4.495 -17.908 -1.672 1.00 74.81 101 GLY A CA 1
ATOM 776 C C . GLY A 1 101 ? -3.814 -16.702 -1.024 1.00 74.81 101 GLY A C 1
ATOM 777 O O . GLY A 1 101 ? -3.149 -15.904 -1.679 1.00 74.81 101 GLY A O 1
ATOM 778 N N . TRP A 1 102 ? -3.946 -16.604 0.302 1.00 77.19 102 TRP A N 1
ATOM 779 C CA . TRP A 1 102 ? -3.151 -15.689 1.120 1.00 77.19 102 TRP A CA 1
ATOM 780 C C . TRP A 1 102 ? -1.743 -16.240 1.309 1.00 77.19 102 TRP A C 1
ATOM 782 O O . TRP A 1 102 ? -1.567 -17.413 1.659 1.00 77.19 102 TRP A O 1
ATOM 792 N N . LYS A 1 103 ? -0.740 -15.390 1.121 1.00 77.44 103 LYS A N 1
ATOM 793 C CA . LYS A 1 103 ? 0.666 -15.764 1.251 1.00 77.44 103 LYS A CA 1
ATOM 794 C C . LYS A 1 103 ? 1.400 -14.726 2.075 1.00 77.44 103 LYS A C 1
ATOM 796 O O . LYS A 1 103 ? 1.336 -13.543 1.761 1.00 77.44 103 LYS A O 1
ATOM 801 N N . GLU A 1 104 ? 2.072 -15.183 3.125 1.00 73.75 104 GLU A N 1
ATOM 802 C CA . GLU A 1 104 ? 2.969 -14.346 3.919 1.00 73.75 104 GLU A CA 1
ATOM 803 C C . GLU A 1 104 ? 4.142 -13.887 3.053 1.00 73.75 104 GLU A C 1
ATOM 805 O O . GLU A 1 104 ? 4.755 -14.699 2.351 1.00 73.75 104 GLU A O 1
ATOM 810 N N . ASP A 1 105 ? 4.467 -12.601 3.132 1.00 71.12 105 ASP A N 1
ATOM 811 C CA . ASP A 1 105 ? 5.671 -12.053 2.534 1.00 71.12 105 ASP A CA 1
ATOM 812 C C . ASP A 1 105 ? 6.450 -11.207 3.538 1.00 71.12 105 ASP A C 1
ATOM 814 O O . ASP A 1 105 ? 6.079 -10.091 3.895 1.00 71.12 105 ASP A O 1
ATOM 818 N N . ARG A 1 106 ? 7.584 -11.765 3.964 1.00 67.75 106 ARG A N 1
ATOM 819 C CA . ARG A 1 106 ? 8.492 -11.166 4.949 1.00 67.75 106 ARG A CA 1
ATOM 820 C C . ARG A 1 106 ? 9.326 -10.020 4.398 1.00 67.75 106 ARG A C 1
ATOM 822 O O . ARG A 1 106 ? 10.013 -9.363 5.168 1.00 67.75 106 ARG A O 1
ATOM 829 N N . ASN A 1 107 ? 9.304 -9.812 3.086 1.00 67.19 107 ASN A N 1
ATOM 830 C CA . ASN A 1 107 ? 10.017 -8.713 2.447 1.00 67.19 107 ASN A CA 1
ATOM 831 C C . ASN A 1 107 ? 9.113 -7.490 2.253 1.00 67.19 107 ASN A C 1
ATOM 833 O O . ASN A 1 107 ? 9.529 -6.527 1.606 1.00 67.19 107 ASN A O 1
ATOM 837 N N . VAL A 1 108 ? 7.869 -7.530 2.752 1.00 69.69 108 VAL A N 1
ATOM 838 C CA . VAL A 1 108 ? 7.004 -6.358 2.714 1.00 69.69 108 VAL A CA 1
ATOM 839 C C . VAL A 1 108 ? 7.414 -5.370 3.801 1.00 69.69 108 VAL A C 1
ATOM 841 O O . VAL A 1 108 ? 7.278 -5.643 4.989 1.00 69.69 108 VAL A O 1
ATOM 844 N N . GLU A 1 109 ? 7.872 -4.196 3.379 1.00 72.38 109 GLU A N 1
ATOM 845 C CA . GLU A 1 109 ? 8.340 -3.107 4.242 1.00 72.38 109 GLU A CA 1
ATOM 846 C C . GLU A 1 109 ? 7.484 -1.852 3.995 1.00 72.38 109 GLU A C 1
ATOM 848 O O . GLU A 1 109 ? 7.900 -0.902 3.327 1.00 72.38 109 GLU A O 1
ATOM 853 N N . ALA A 1 110 ? 6.232 -1.865 4.459 1.00 74.06 110 ALA A N 1
ATOM 854 C CA . ALA A 1 110 ? 5.308 -0.737 4.324 1.00 74.06 110 ALA A CA 1
ATOM 855 C C . ALA A 1 110 ? 5.212 0.074 5.630 1.00 74.06 110 ALA A C 1
ATOM 857 O O . ALA A 1 110 ? 4.790 -0.442 6.666 1.00 74.06 110 ALA A O 1
ATOM 858 N N . GLU A 1 111 ? 5.544 1.365 5.560 1.00 77.19 111 GLU A N 1
ATOM 859 C CA . GLU A 1 111 ? 5.498 2.311 6.689 1.00 77.19 111 GLU A CA 1
ATOM 860 C C . GLU A 1 111 ? 4.375 3.337 6.464 1.00 77.19 111 GLU A C 1
ATOM 862 O O . GLU A 1 111 ? 4.288 3.917 5.378 1.00 77.19 111 GLU A O 1
ATOM 867 N N . ILE A 1 112 ? 3.523 3.591 7.468 1.00 76.94 112 ILE A N 1
ATOM 868 C CA . ILE A 1 112 ? 2.594 4.732 7.457 1.00 76.94 112 ILE A CA 1
ATOM 869 C C . ILE A 1 112 ? 3.224 5.907 8.196 1.00 76.94 112 ILE A C 1
ATOM 871 O O . ILE A 1 112 ? 3.569 5.810 9.372 1.00 76.94 112 ILE A O 1
ATOM 875 N N . ARG A 1 113 ? 3.217 7.074 7.548 1.00 76.31 113 ARG A N 1
ATOM 876 C CA . ARG A 1 113 ? 3.353 8.360 8.232 1.00 76.31 113 ARG A CA 1
ATOM 877 C C . ARG A 1 113 ? 2.004 9.027 8.416 1.00 76.31 113 ARG A C 1
ATOM 879 O O . ARG A 1 113 ? 1.333 9.419 7.454 1.00 76.31 113 ARG A O 1
ATOM 886 N N . VAL A 1 114 ? 1.643 9.168 9.682 1.00 68.38 114 VAL A N 1
ATOM 887 C CA . VAL A 1 114 ? 0.598 10.071 10.154 1.00 68.38 114 VAL A CA 1
ATOM 888 C C . VAL A 1 114 ? 1.230 11.430 10.496 1.00 68.38 114 VAL A C 1
ATOM 890 O O . VAL A 1 114 ? 2.379 11.452 10.936 1.00 68.38 114 VAL A O 1
ATOM 893 N N . PRO A 1 115 ? 0.549 12.550 10.191 1.00 61.84 115 PRO A N 1
ATOM 894 C CA . PRO A 1 115 ? 1.024 13.896 10.512 1.00 61.84 115 PRO A CA 1
ATOM 895 C C . PRO A 1 115 ? 1.021 14.194 12.014 1.00 61.84 115 PRO A C 1
ATOM 897 O O . PRO A 1 115 ? 0.220 13.564 12.743 1.00 61.84 115 PRO A O 1
#